Protein AF-A0A2V8PNZ8-F1 (afdb_monomer_lite)

pLDDT: mean 78.61, std 18.12, range [39.31, 95.62]

Secondary structure (DSSP, 8-state):
----PPP--------------------HHHHHHHHHHHHHHHHHHHHHHHHHHHHHHHHS-HHHHHHHHTSHHHHHHHHHHHHHHHHHHHHHHHHHHHHHHTT-

Structure (mmCIF, N/CA/C/O backbone):
data_AF-A0A2V8PNZ8-F1
#
_entry.id   AF-A0A2V8PNZ8-F1
#
loop_
_atom_site.group_PDB
_atom_site.id
_atom_site.type_symbol
_atom_site.label_atom_id
_atom_site.label_alt_id
_atom_site.label_comp_id
_atom_site.label_asym_id
_atom_site.label_entity_id
_atom_site.label_seq_id
_atom_site.pdbx_PDB_ins_code
_atom_site.Cartn_x
_atom_site.Cartn_y
_atom_site.Cartn_z
_atom_site.occupancy
_atom_site.B_iso_or_equiv
_atom_site.auth_seq_id
_atom_site.auth_comp_id
_atom_site.auth_asym_id
_atom_site.auth_atom_id
_atom_site.pdbx_PDB_model_num
ATOM 1 N N . MET A 1 1 ? -41.567 47.139 71.057 1.00 39.31 1 MET A N 1
ATOM 2 C CA . MET A 1 1 ? -42.933 46.708 70.695 1.00 39.31 1 MET A CA 1
ATOM 3 C C . MET A 1 1 ? -43.074 46.835 69.190 1.00 39.31 1 MET A C 1
ATOM 5 O O . MET A 1 1 ? -42.689 47.887 68.708 1.00 39.31 1 MET A O 1
ATOM 9 N N . ALA A 1 2 ? -43.537 45.748 68.548 1.00 42.22 2 ALA A N 1
ATOM 10 C CA . ALA A 1 2 ? -44.100 45.574 67.192 1.00 42.22 2 ALA A CA 1
ATOM 11 C C . ALA A 1 2 ? -43.511 46.438 66.055 1.00 42.22 2 ALA A C 1
ATOM 13 O O . ALA A 1 2 ? -43.583 47.656 66.102 1.00 42.22 2 ALA A O 1
ATOM 14 N N . GLY A 1 3 ? -42.861 45.852 65.046 1.00 44.72 3 GLY A N 1
ATOM 15 C CA . GLY A 1 3 ? -43.528 45.080 63.983 1.00 44.72 3 GLY A CA 1
ATOM 16 C C . GLY A 1 3 ? -43.904 46.077 62.880 1.00 44.72 3 GLY A C 1
ATOM 17 O O . GLY A 1 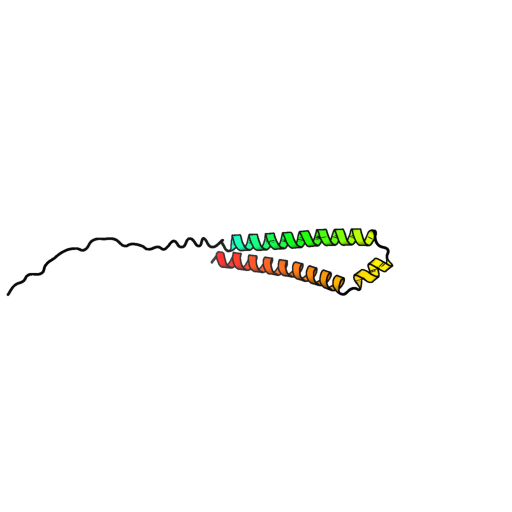3 ? -44.622 47.025 63.156 1.00 44.72 3 GLY A O 1
ATOM 18 N N . ASP A 1 4 ? -43.298 46.023 61.699 1.00 53.94 4 ASP A N 1
ATOM 19 C CA . ASP A 1 4 ? -43.947 45.358 60.570 1.00 53.94 4 ASP A CA 1
ATOM 20 C C . ASP A 1 4 ? -42.929 45.114 59.442 1.00 53.94 4 ASP A C 1
ATOM 22 O O . ASP A 1 4 ? -42.142 45.995 59.092 1.00 53.94 4 ASP A O 1
ATOM 26 N N . SER A 1 5 ? -42.927 43.893 58.914 1.00 63.84 5 SER A N 1
ATOM 27 C CA . SER A 1 5 ? -42.178 43.494 57.719 1.00 63.84 5 SER A CA 1
ATOM 28 C C . SER A 1 5 ? -43.088 43.648 56.502 1.00 63.84 5 SER A C 1
ATOM 30 O O . SER A 1 5 ? -44.251 43.270 56.609 1.00 63.84 5 SER A O 1
ATOM 32 N N . PRO A 1 6 ? -42.608 44.059 55.321 1.00 67.56 6 PRO A N 1
ATOM 33 C CA . PRO A 1 6 ? -43.300 43.710 54.089 1.00 67.56 6 PRO A CA 1
ATOM 34 C C . PRO A 1 6 ? -42.989 42.245 53.704 1.00 67.56 6 PRO A C 1
ATOM 36 O O . PRO A 1 6 ? -41.826 41.838 53.775 1.00 67.56 6 PRO A O 1
ATOM 39 N N . PRO A 1 7 ? -43.995 41.443 53.305 1.00 55.28 7 PRO A N 1
ATOM 40 C CA . PRO A 1 7 ? -43.812 40.054 52.898 1.00 55.28 7 PRO A CA 1
ATOM 41 C C . PRO A 1 7 ? -43.831 39.862 51.364 1.00 55.28 7 PRO A C 1
ATOM 43 O O . PRO A 1 7 ? -44.223 40.758 50.620 1.00 55.28 7 PRO A O 1
ATOM 46 N N . LEU A 1 8 ? -43.517 38.621 50.961 1.00 46.53 8 LEU A N 1
ATOM 47 C CA . LEU A 1 8 ? -43.906 37.915 49.725 1.00 46.53 8 LEU A CA 1
ATOM 48 C C . LEU A 1 8 ? -43.179 38.245 48.398 1.00 46.53 8 LEU A C 1
ATOM 50 O O . LEU A 1 8 ? -43.484 39.218 47.715 1.00 46.53 8 LEU A O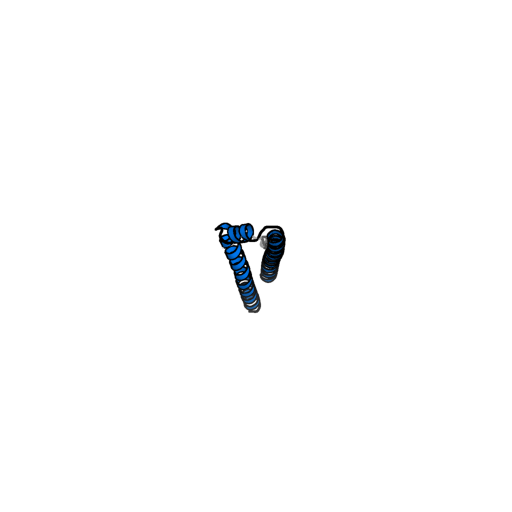 1
ATOM 54 N N . ASN A 1 9 ? -42.296 37.335 47.963 1.00 51.94 9 ASN A N 1
ATOM 55 C CA . ASN A 1 9 ? -42.676 36.279 47.006 1.00 51.94 9 ASN A CA 1
ATOM 56 C C . ASN A 1 9 ? -41.513 35.290 46.784 1.00 51.94 9 ASN A C 1
ATOM 58 O O . ASN A 1 9 ? -40.556 35.591 46.073 1.00 51.94 9 ASN A O 1
ATOM 62 N N . ASP A 1 10 ? -41.638 34.100 47.371 1.00 56.47 10 ASP A N 1
ATOM 63 C CA . ASP A 1 10 ? -41.096 32.860 46.813 1.00 56.47 10 ASP A CA 1
ATOM 64 C C . ASP A 1 10 ? -42.066 32.394 45.723 1.00 56.47 10 ASP A C 1
ATOM 66 O O . ASP A 1 10 ? -43.247 32.257 46.018 1.00 56.47 10 ASP A O 1
ATOM 70 N N . ASP A 1 11 ? -41.598 32.165 44.494 1.00 50.22 11 ASP A N 1
ATOM 71 C CA . ASP A 1 11 ? -42.071 31.053 43.656 1.00 50.22 11 ASP A CA 1
ATOM 72 C C . ASP A 1 11 ? -41.283 30.968 42.335 1.00 50.22 11 ASP A C 1
ATOM 74 O O . ASP A 1 11 ? -41.307 31.866 41.497 1.00 50.22 11 ASP A O 1
ATOM 78 N N . HIS A 1 12 ? -40.592 29.836 42.190 1.00 52.38 12 HIS A N 1
ATOM 79 C CA . HIS A 1 12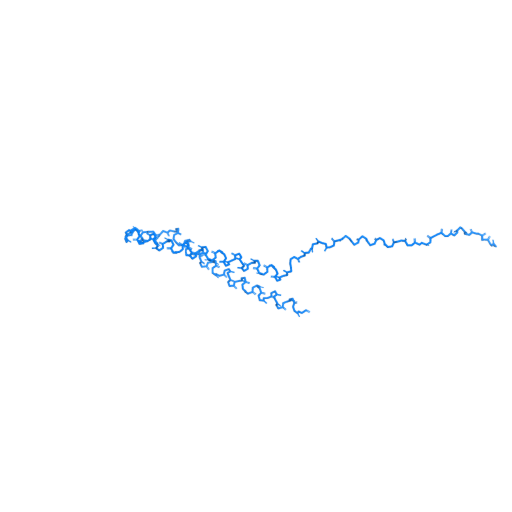 ? -40.357 29.077 40.961 1.00 52.38 12 HIS A CA 1
ATOM 80 C C . HIS A 1 12 ? -40.004 29.829 39.664 1.00 52.38 12 HIS A C 1
ATOM 82 O O . HIS A 1 12 ? -40.869 30.272 38.918 1.00 52.38 12 HIS A O 1
ATOM 88 N N . HIS A 1 13 ? -38.746 29.699 39.241 1.00 46.59 13 HIS A N 1
ATOM 89 C CA . HIS A 1 13 ? -38.425 28.655 38.261 1.00 46.59 13 HIS A CA 1
ATOM 90 C C . HIS A 1 13 ? -36.920 28.394 38.294 1.00 46.59 13 HIS A C 1
ATOM 92 O O . HIS A 1 13 ? -36.111 29.266 37.968 1.00 46.59 13 HIS A O 1
ATOM 98 N N . MET A 1 14 ? -36.557 27.164 38.662 1.00 54.25 14 MET A N 1
ATOM 99 C CA . MET A 1 14 ? -35.330 26.531 38.193 1.00 54.25 14 MET A CA 1
ATOM 100 C C . MET A 1 14 ? -35.315 26.703 36.674 1.00 54.25 14 MET A C 1
ATOM 102 O O . MET A 1 14 ? -36.018 26.001 35.952 1.00 54.25 14 MET A O 1
ATOM 106 N N . THR A 1 15 ? -34.601 27.701 36.166 1.00 49.53 15 THR A N 1
ATOM 107 C CA . THR A 1 15 ? -34.226 27.668 34.759 1.00 49.53 15 THR A CA 1
ATOM 108 C C . THR A 1 15 ? -32.945 26.876 34.753 1.00 49.53 15 THR A C 1
ATOM 110 O O . THR A 1 15 ? -31.849 27.425 34.865 1.00 49.53 15 THR A O 1
ATOM 113 N N . ASP A 1 16 ? -33.145 25.559 34.722 1.00 52.62 16 ASP A N 1
ATOM 114 C CA . ASP A 1 16 ? -32.229 24.612 34.126 1.00 52.62 16 ASP A CA 1
ATOM 115 C C . ASP A 1 16 ? -31.803 25.198 32.781 1.00 52.62 16 ASP A C 1
ATOM 117 O O . ASP A 1 16 ? -32.379 24.912 31.735 1.00 52.62 16 ASP A O 1
ATOM 121 N N . ASN A 1 17 ? -30.760 26.026 32.786 1.00 45.19 17 ASN A N 1
ATOM 122 C CA . ASN A 1 17 ? -29.941 26.187 31.604 1.00 45.19 17 ASN A CA 1
ATOM 123 C C . ASN A 1 17 ? -29.029 24.964 31.559 1.00 45.19 17 ASN A C 1
ATOM 125 O O . ASN A 1 17 ? -27.808 25.034 31.688 1.00 45.19 17 ASN A O 1
ATOM 129 N N . GLN A 1 18 ? -29.693 23.818 31.417 1.00 53.62 18 GLN A N 1
ATOM 130 C CA . GLN A 1 18 ? -29.189 22.625 30.789 1.00 53.62 18 GLN A CA 1
ATOM 131 C C . GLN A 1 18 ? -28.897 23.074 29.357 1.00 53.62 18 GLN A C 1
ATOM 133 O O . GLN A 1 18 ? -29.710 22.927 28.449 1.00 53.62 18 GLN A O 1
ATOM 138 N N . THR A 1 19 ? -27.763 23.762 29.192 1.00 47.25 19 THR A N 1
ATOM 139 C CA . THR A 1 19 ? -27.112 23.952 27.905 1.00 47.25 19 THR A CA 1
ATOM 140 C C . THR A 1 19 ? -26.811 22.556 27.416 1.00 47.25 19 THR A C 1
ATOM 142 O O . THR A 1 19 ? -25.817 21.937 27.793 1.00 47.25 19 THR A O 1
ATOM 145 N N . ASP A 1 20 ? -27.812 22.057 26.702 1.00 48.75 20 ASP A N 1
ATOM 146 C CA . ASP A 1 20 ? -27.819 21.035 25.685 1.00 48.75 20 ASP A CA 1
ATOM 147 C C . ASP A 1 20 ? -26.408 20.489 25.476 1.00 48.75 20 ASP A C 1
ATOM 149 O O . ASP A 1 20 ? -25.617 20.992 24.675 1.00 48.75 20 ASP A O 1
ATOM 153 N N . SER A 1 21 ? -26.084 19.443 26.236 1.00 47.69 21 SER A N 1
ATOM 154 C CA . SER A 1 21 ? -24.950 18.562 25.972 1.00 47.69 21 SER A CA 1
ATOM 155 C C . SER A 1 21 ? -25.257 17.733 24.720 1.00 47.69 21 SER A C 1
ATOM 157 O O . SER A 1 21 ? -25.184 16.513 24.719 1.00 47.69 21 SER A O 1
ATOM 159 N N . ARG A 1 22 ? -25.626 18.407 23.626 1.00 50.22 22 ARG A N 1
ATOM 160 C CA . ARG A 1 22 ? -25.714 17.867 22.269 1.00 50.22 22 ARG A CA 1
ATOM 161 C C . ARG A 1 22 ? -24.366 18.010 21.571 1.00 50.22 22 ARG A C 1
ATOM 163 O O . ARG A 1 22 ? -24.273 18.367 20.405 1.00 50.22 22 ARG A O 1
ATOM 170 N N . GLY A 1 23 ? -23.301 17.685 22.290 1.00 45.66 23 GLY A N 1
ATOM 171 C CA . GLY A 1 23 ? -22.224 16.936 21.674 1.00 45.66 23 GLY A CA 1
ATOM 172 C C . GLY A 1 23 ? -22.611 15.481 21.850 1.00 45.66 23 GLY A C 1
ATOM 173 O O . GLY A 1 23 ? -22.209 14.874 22.834 1.00 45.66 23 GLY A O 1
ATOM 174 N N . ALA A 1 24 ? -23.456 14.951 20.962 1.00 51.47 24 ALA A N 1
ATOM 175 C CA . ALA A 1 24 ? -23.577 13.509 20.823 1.00 51.47 24 ALA A CA 1
ATOM 176 C C . ALA A 1 24 ? -22.181 13.025 20.420 1.00 51.47 24 ALA A C 1
ATOM 178 O O . ALA A 1 24 ? -21.806 13.108 19.252 1.00 51.47 24 ALA A O 1
ATOM 179 N N . GLY A 1 25 ? -21.372 12.667 21.419 1.00 52.53 25 GLY A N 1
ATOM 180 C CA . GLY A 1 25 ? -20.109 11.996 21.202 1.00 52.53 25 GLY A CA 1
ATOM 181 C C . GLY A 1 25 ? -20.449 10.765 20.390 1.00 52.53 25 GLY A C 1
ATOM 182 O O . GLY A 1 25 ? -21.235 9.935 20.845 1.00 52.53 25 GLY A O 1
ATOM 183 N N . THR A 1 26 ? -19.945 10.707 19.160 1.00 57.06 26 THR A N 1
ATOM 184 C CA . THR A 1 26 ? -19.889 9.462 18.398 1.00 57.06 26 THR A CA 1
ATOM 185 C C . THR A 1 26 ? -19.366 8.414 19.360 1.00 57.06 26 THR A C 1
ATOM 187 O O . THR A 1 26 ? -18.285 8.618 19.925 1.00 57.06 26 THR A O 1
ATOM 190 N N . SER A 1 27 ? -20.176 7.394 19.637 1.00 67.62 27 SER A N 1
ATOM 191 C CA . SER A 1 27 ? -19.839 6.413 20.660 1.00 67.62 27 SER A CA 1
ATOM 192 C C . SER A 1 27 ? -18.477 5.800 20.326 1.00 67.62 27 SER A C 1
ATOM 194 O O . SER A 1 27 ? -18.093 5.760 19.155 1.00 67.62 27 SER A O 1
ATOM 196 N N . ASP A 1 28 ? -17.712 5.361 21.324 1.00 70.69 28 ASP A N 1
ATOM 197 C CA . ASP A 1 28 ? -16.367 4.811 21.080 1.00 70.69 28 ASP A CA 1
ATOM 198 C C . ASP A 1 28 ? -16.403 3.652 20.057 1.00 70.69 28 ASP A C 1
ATOM 200 O O . ASP A 1 28 ? -15.488 3.500 19.247 1.00 70.69 28 ASP A O 1
ATOM 204 N N . SER A 1 29 ? -17.526 2.923 19.992 1.00 73.38 29 SER A N 1
ATOM 205 C CA . SER A 1 29 ? -17.829 1.928 18.952 1.00 73.38 29 SER A CA 1
ATOM 206 C C . SER A 1 29 ? -17.912 2.533 17.544 1.00 73.38 29 SER A C 1
ATOM 208 O O . SER A 1 29 ? -17.270 2.026 16.626 1.00 73.38 29 SER A O 1
ATOM 210 N N . ASP A 1 30 ? -18.640 3.640 17.359 1.00 80.94 30 ASP A N 1
ATOM 211 C CA . ASP A 1 30 ? -18.772 4.313 16.055 1.00 80.94 30 ASP A CA 1
ATOM 212 C C . ASP A 1 30 ? -17.412 4.825 15.547 1.00 80.94 30 ASP A C 1
ATOM 214 O O . ASP A 1 30 ? -17.117 4.783 14.350 1.00 80.94 30 ASP A O 1
ATOM 218 N N . GLN A 1 31 ? -16.557 5.302 16.459 1.00 78.88 31 GLN A N 1
ATOM 219 C CA . GLN A 1 31 ? -15.202 5.752 16.124 1.00 78.88 31 GLN A CA 1
ATOM 220 C C . GLN A 1 31 ? -14.294 4.578 15.739 1.00 78.88 31 GLN A C 1
ATOM 222 O O . GLN A 1 31 ? -13.520 4.686 14.784 1.00 78.88 31 GLN A O 1
ATOM 227 N N . SER A 1 32 ? -14.421 3.452 16.443 1.00 81.25 32 SER A N 1
ATOM 228 C CA . SER A 1 32 ? -13.717 2.208 16.133 1.00 81.25 32 SER A CA 1
ATOM 229 C C . SER A 1 32 ? -14.068 1.688 14.739 1.00 81.25 32 SER A C 1
ATOM 231 O O . SER A 1 32 ? -13.183 1.430 13.921 1.00 81.25 32 SER A O 1
ATOM 233 N N . GLU A 1 33 ? -15.363 1.575 14.436 1.00 84.69 33 GLU A N 1
ATOM 234 C CA . GLU A 1 33 ? -15.857 1.112 13.135 1.00 84.69 33 GLU A CA 1
ATOM 235 C C . GLU A 1 33 ? -15.396 2.029 11.997 1.00 84.69 33 GLU A C 1
ATOM 237 O O . GLU A 1 33 ? -14.946 1.554 10.946 1.00 84.69 33 GLU A O 1
ATOM 242 N N . LEU A 1 34 ? -15.425 3.347 12.220 1.00 87.94 34 LEU A N 1
ATOM 243 C CA . LEU A 1 34 ? -14.916 4.317 11.259 1.00 87.94 34 LEU A CA 1
ATOM 244 C C . LEU A 1 34 ? -13.416 4.116 10.999 1.00 87.94 34 LEU A C 1
ATOM 246 O O . LEU A 1 34 ? -13.014 4.043 9.835 1.00 87.94 34 LEU A O 1
ATOM 250 N N . ALA A 1 35 ? -12.596 3.980 12.044 1.00 85.94 35 ALA A N 1
ATOM 251 C CA . ALA A 1 35 ? -11.156 3.760 11.907 1.00 85.94 35 ALA A CA 1
ATOM 252 C C . ALA A 1 35 ? -10.840 2.476 11.118 1.00 85.94 35 ALA A C 1
ATOM 254 O O . ALA A 1 35 ? -10.025 2.513 10.188 1.00 85.94 35 ALA A O 1
ATOM 255 N N . HIS A 1 36 ? -11.536 1.371 11.411 1.00 88.06 36 HIS A N 1
ATOM 256 C CA . HIS A 1 36 ? -11.412 0.130 10.640 1.00 88.06 36 HIS A CA 1
ATOM 257 C C . HIS A 1 36 ? -11.796 0.323 9.171 1.00 88.06 36 HIS A C 1
ATOM 259 O O . HIS A 1 36 ? -11.064 -0.120 8.286 1.00 88.06 36 HIS A O 1
ATOM 265 N N . SER A 1 37 ? -12.913 1.003 8.890 1.00 91.25 37 SER A N 1
ATOM 266 C CA . SER A 1 37 ? -13.377 1.216 7.513 1.00 91.25 37 SER A CA 1
ATOM 267 C C . SER A 1 37 ? -12.383 2.034 6.676 1.00 91.25 37 SER A C 1
ATOM 269 O O . SER A 1 37 ? -12.121 1.697 5.518 1.00 91.25 37 SER A O 1
ATOM 271 N N . ILE A 1 38 ? -11.768 3.064 7.274 1.00 90.31 38 ILE A N 1
ATOM 272 C CA . ILE A 1 38 ? -10.747 3.897 6.626 1.00 90.31 38 ILE A CA 1
ATOM 273 C C . ILE A 1 38 ? -9.517 3.051 6.296 1.00 90.31 38 ILE A C 1
ATOM 275 O O . ILE A 1 38 ? -9.025 3.086 5.167 1.00 90.31 38 ILE A O 1
ATOM 279 N N . ILE A 1 39 ? -9.021 2.271 7.258 1.00 89.12 39 ILE A N 1
ATOM 280 C CA . ILE A 1 39 ? -7.814 1.465 7.059 1.00 89.12 39 ILE A CA 1
ATOM 281 C C . ILE A 1 39 ? -8.049 0.339 6.060 1.00 89.12 39 ILE A C 1
ATOM 283 O O . ILE A 1 39 ? -7.196 0.113 5.202 1.00 89.12 39 ILE A O 1
ATOM 287 N N . GLU A 1 40 ? -9.195 -0.340 6.114 1.00 91.12 40 GLU A N 1
ATOM 288 C CA . GLU A 1 40 ? -9.507 -1.387 5.142 1.00 91.12 40 GLU A CA 1
ATOM 289 C C . GLU A 1 40 ? -9.592 -0.803 3.726 1.00 91.12 40 GLU A C 1
ATOM 291 O O . GLU A 1 40 ? -9.019 -1.377 2.802 1.00 91.12 40 GLU A O 1
ATOM 296 N N . SER A 1 41 ? -10.189 0.385 3.554 1.00 92.19 41 SER A N 1
ATOM 297 C CA . SER A 1 41 ? -10.207 1.077 2.259 1.00 92.19 41 SER A CA 1
ATOM 298 C C . SER A 1 41 ? -8.799 1.421 1.753 1.00 92.19 41 SER A C 1
ATOM 300 O O . SER A 1 41 ? -8.507 1.233 0.569 1.00 92.19 41 SER A O 1
ATOM 302 N N . LEU A 1 42 ? -7.902 1.885 2.628 1.00 91.12 42 LEU A N 1
ATOM 303 C CA . LEU A 1 42 ? -6.516 2.191 2.256 1.00 91.12 42 LEU A CA 1
ATOM 304 C C . LEU A 1 42 ? -5.714 0.929 1.904 1.00 91.12 42 LEU A C 1
ATOM 306 O O . LEU A 1 42 ? -4.896 0.947 0.976 1.00 91.12 42 LEU A O 1
ATOM 310 N N . LEU A 1 43 ? -5.940 -0.171 2.625 1.00 91.25 43 LEU A N 1
ATOM 311 C CA . LEU A 1 43 ? -5.298 -1.455 2.343 1.00 91.25 43 LEU A CA 1
ATOM 312 C C . LEU A 1 43 ? -5.780 -2.027 1.016 1.00 91.25 43 LEU A C 1
ATOM 314 O O . LEU A 1 43 ? -4.958 -2.472 0.216 1.00 91.25 43 LEU A O 1
ATOM 318 N N . ASP A 1 44 ? -7.084 -1.975 0.757 1.00 93.62 44 ASP A N 1
ATOM 319 C CA . ASP A 1 44 ? -7.663 -2.407 -0.511 1.00 93.62 44 ASP A CA 1
ATOM 320 C C . ASP A 1 44 ? -7.106 -1.596 -1.686 1.00 93.62 44 ASP A C 1
ATOM 322 O O . ASP A 1 44 ? -6.594 -2.160 -2.654 1.00 93.62 44 ASP A O 1
ATOM 326 N N . HIS A 1 45 ? -7.049 -0.268 -1.546 1.00 91.25 45 HIS A N 1
ATOM 327 C CA . HIS A 1 45 ? -6.410 0.587 -2.541 1.00 91.25 45 HIS A CA 1
ATOM 328 C C . HIS A 1 45 ? -4.942 0.196 -2.786 1.00 91.25 45 HIS A C 1
ATOM 330 O O . HIS A 1 45 ? -4.492 0.118 -3.931 1.00 91.25 45 HIS A O 1
ATOM 336 N N . THR A 1 46 ? -4.195 -0.123 -1.724 1.00 90.75 46 THR A N 1
ATOM 337 C CA . THR A 1 46 ? -2.797 -0.568 -1.832 1.00 90.75 46 THR A CA 1
ATOM 338 C C . THR A 1 46 ? -2.664 -1.907 -2.568 1.00 90.75 46 THR A C 1
ATOM 340 O O . THR A 1 46 ? -1.712 -2.076 -3.337 1.00 90.75 46 THR A O 1
ATOM 343 N N . ARG A 1 47 ? -3.613 -2.839 -2.390 1.00 91.50 47 ARG A N 1
ATOM 344 C CA . ARG A 1 47 ? -3.665 -4.114 -3.132 1.00 91.50 47 ARG A CA 1
ATOM 345 C C . ARG A 1 47 ? -3.884 -3.872 -4.624 1.00 91.50 47 ARG A C 1
ATOM 347 O O . ARG A 1 47 ? -3.095 -4.359 -5.428 1.00 91.50 47 ARG A O 1
ATOM 354 N N . VAL A 1 48 ? -4.855 -3.031 -4.986 1.00 95.62 48 VAL A N 1
ATOM 355 C CA . VAL A 1 48 ? -5.112 -2.660 -6.390 1.00 95.62 48 VAL A CA 1
ATOM 356 C C . VAL A 1 48 ? -3.874 -2.023 -7.035 1.00 95.62 48 VAL A C 1
ATOM 358 O O . VAL A 1 48 ? -3.527 -2.336 -8.174 1.00 95.62 48 VAL A O 1
ATOM 361 N N . VAL A 1 49 ? -3.154 -1.166 -6.304 1.00 93.69 49 VAL A N 1
ATOM 362 C CA . VAL A 1 49 ? -1.889 -0.585 -6.783 1.00 93.69 49 VAL A CA 1
ATOM 363 C C . VAL A 1 49 ? -0.799 -1.653 -6.952 1.00 93.69 49 VAL A C 1
ATOM 365 O O . VAL A 1 49 ? -0.076 -1.614 -7.947 1.00 93.69 49 VAL A O 1
ATOM 368 N N . SER A 1 50 ? -0.676 -2.617 -6.030 1.00 90.06 50 SER A N 1
ATOM 369 C CA . SER A 1 50 ? 0.249 -3.756 -6.179 1.00 90.06 50 SER A CA 1
ATOM 370 C C . SER A 1 50 ? -0.049 -4.573 -7.440 1.00 90.06 50 SER A C 1
ATOM 372 O O . SER A 1 50 ? 0.879 -4.910 -8.178 1.00 90.06 50 SER A O 1
ATOM 374 N N . ASP A 1 51 ? -1.322 -4.844 -7.725 1.00 94.56 51 ASP A N 1
ATOM 375 C CA . ASP A 1 51 ? -1.732 -5.582 -8.923 1.00 94.56 51 ASP A CA 1
ATOM 376 C C . ASP A 1 51 ? -1.404 -4.802 -10.200 1.00 94.56 51 ASP A C 1
ATOM 378 O O . ASP A 1 51 ? -0.856 -5.355 -11.156 1.00 94.56 51 ASP A O 1
ATOM 382 N N . LEU A 1 52 ? -1.649 -3.488 -10.202 1.00 93.31 52 LEU A N 1
ATOM 383 C CA . LEU A 1 52 ? -1.273 -2.622 -11.316 1.00 93.31 52 LEU A CA 1
ATOM 384 C C . LEU A 1 52 ? 0.244 -2.614 -11.543 1.00 93.31 52 LEU A C 1
ATOM 386 O O . LEU A 1 52 ? 0.694 -2.685 -12.684 1.00 93.31 52 LEU A O 1
ATOM 390 N N . ILE A 1 53 ? 1.043 -2.566 -10.475 1.00 90.38 53 ILE A N 1
ATOM 391 C CA . ILE A 1 53 ? 2.504 -2.674 -10.558 1.00 90.38 53 ILE A CA 1
ATOM 392 C C . ILE A 1 53 ? 2.917 -4.017 -11.167 1.00 90.38 53 ILE A C 1
ATOM 394 O O . ILE A 1 53 ? 3.806 -4.042 -12.016 1.00 90.38 53 ILE A O 1
ATOM 398 N N . ALA A 1 54 ? 2.272 -5.121 -10.783 1.00 91.12 54 ALA A N 1
ATOM 399 C CA . ALA A 1 54 ? 2.555 -6.436 -11.351 1.00 91.12 54 ALA A CA 1
ATOM 400 C C . ALA A 1 54 ? 2.232 -6.497 -12.855 1.00 91.12 54 ALA A C 1
ATOM 402 O O . ALA A 1 54 ? 3.019 -7.042 -13.631 1.00 91.12 54 ALA A O 1
ATOM 403 N N . LEU A 1 55 ? 1.121 -5.888 -13.282 1.00 94.12 55 LEU A N 1
ATOM 404 C CA . LEU A 1 55 ? 0.770 -5.757 -14.699 1.00 94.12 55 LEU A CA 1
ATOM 405 C C . LEU A 1 55 ? 1.772 -4.877 -15.458 1.00 94.12 55 LEU A C 1
ATOM 407 O O . LEU A 1 55 ? 2.199 -5.235 -16.554 1.00 94.12 55 LEU A O 1
ATOM 411 N N . MET A 1 56 ? 2.200 -3.756 -14.871 1.00 91.56 56 MET A N 1
ATOM 412 C CA . MET A 1 56 ? 3.239 -2.909 -15.462 1.00 91.56 56 MET A CA 1
ATOM 413 C C . MET A 1 56 ? 4.570 -3.659 -15.5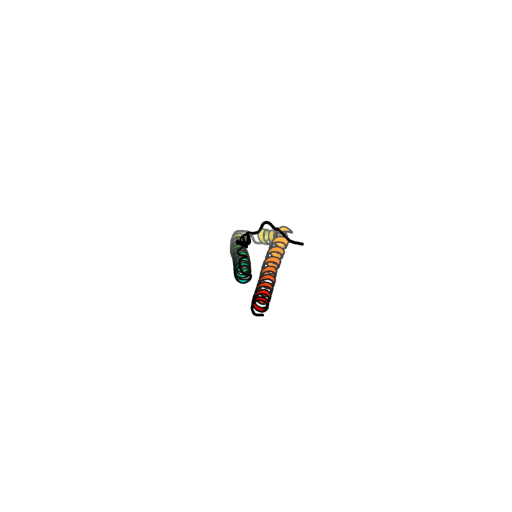87 1.00 91.56 56 MET A C 1
ATOM 415 O O . MET A 1 56 ? 5.212 -3.569 -16.626 1.00 91.56 56 MET A O 1
ATOM 419 N N . ALA A 1 57 ? 4.963 -4.451 -14.587 1.00 90.06 57 ALA A N 1
ATOM 420 C CA . ALA A 1 57 ? 6.182 -5.259 -14.636 1.00 90.06 57 ALA A CA 1
ATO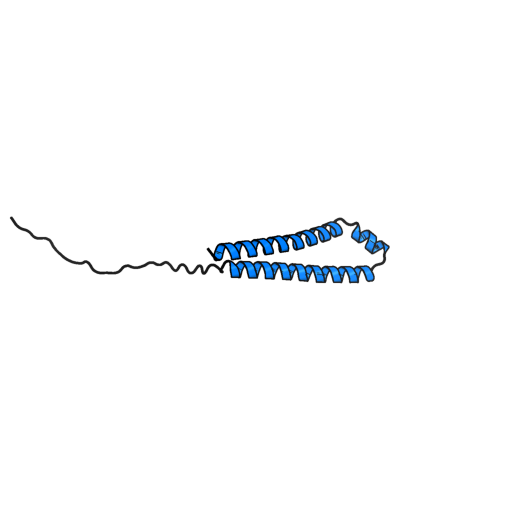M 421 C C . ALA A 1 57 ? 6.152 -6.322 -15.749 1.00 90.06 57 ALA A C 1
ATOM 423 O O . ALA A 1 57 ? 7.196 -6.643 -16.303 1.00 90.06 57 ALA A O 1
ATOM 424 N N . GLN A 1 58 ? 4.973 -6.847 -16.104 1.00 90.12 58 GLN A N 1
ATOM 425 C CA . GLN A 1 58 ? 4.812 -7.751 -17.253 1.00 90.12 58 GLN A CA 1
ATOM 426 C C . GLN A 1 58 ? 4.926 -7.026 -18.600 1.00 90.12 58 GLN A C 1
ATOM 428 O O . GLN A 1 58 ? 5.321 -7.637 -19.590 1.00 90.12 58 GLN A O 1
ATOM 433 N N . ALA A 1 59 ? 4.557 -5.744 -18.649 1.00 91.88 59 ALA A N 1
ATOM 434 C CA . ALA A 1 59 ? 4.647 -4.920 -19.853 1.00 91.88 59 ALA A CA 1
ATOM 435 C C . ALA A 1 59 ? 6.052 -4.333 -20.078 1.00 91.88 59 ALA A C 1
ATOM 437 O O . ALA A 1 59 ? 6.399 -3.981 -21.205 1.00 91.88 59 ALA A O 1
ATOM 438 N N . LEU A 1 60 ? 6.846 -4.211 -19.013 1.00 91.50 60 LEU A N 1
ATOM 439 C CA . LEU A 1 60 ? 8.229 -3.750 -19.054 1.00 91.50 60 LEU A CA 1
ATOM 440 C C . LEU A 1 60 ? 9.189 -4.916 -19.298 1.00 91.50 60 LEU A C 1
ATOM 442 O O . LEU A 1 60 ? 8.929 -6.058 -18.923 1.00 91.50 60 LEU A O 1
ATOM 446 N N . ASP A 1 61 ? 10.343 -4.624 -19.894 1.00 91.88 61 ASP A N 1
ATOM 447 C CA . ASP A 1 61 ? 11.419 -5.604 -19.967 1.00 91.88 61 ASP A CA 1
ATOM 448 C C . ASP A 1 61 ? 12.029 -5.875 -18.574 1.00 91.88 61 ASP A C 1
ATOM 450 O O . ASP A 1 61 ? 11.872 -5.113 -17.607 1.00 91.88 61 ASP A O 1
ATOM 454 N N . GLN A 1 62 ? 12.728 -7.004 -18.466 1.00 89.31 62 GLN A N 1
ATOM 455 C CA . GLN A 1 62 ? 13.287 -7.484 -17.205 1.00 89.31 62 GLN A CA 1
ATOM 456 C C . GLN A 1 62 ? 14.336 -6.527 -16.617 1.00 89.31 62 GLN A C 1
ATOM 458 O O . GLN A 1 62 ? 14.391 -6.366 -15.394 1.00 89.31 62 GLN A O 1
ATOM 463 N N . ASP A 1 63 ? 15.150 -5.885 -17.457 1.00 92.00 63 ASP A N 1
ATOM 464 C CA . ASP A 1 63 ? 16.207 -4.981 -17.003 1.00 92.00 63 ASP A CA 1
ATOM 465 C C . ASP A 1 63 ? 15.610 -3.682 -16.456 1.00 92.00 63 ASP A C 1
ATOM 467 O O . ASP A 1 63 ? 16.007 -3.227 -15.379 1.00 92.00 63 ASP A O 1
ATOM 471 N N . THR A 1 64 ? 14.585 -3.144 -17.119 1.00 90.50 64 THR A N 1
ATOM 472 C CA . THR A 1 64 ? 13.829 -1.978 -16.647 1.00 90.50 64 THR A CA 1
ATOM 473 C C . THR A 1 64 ? 13.132 -2.265 -15.317 1.00 90.50 64 THR A C 1
ATOM 475 O O . THR A 1 64 ? 13.231 -1.471 -14.378 1.00 90.50 64 THR A O 1
ATOM 478 N N . THR A 1 65 ? 12.493 -3.429 -15.173 1.00 89.88 65 THR A N 1
ATOM 479 C CA . THR A 1 65 ? 11.859 -3.838 -13.906 1.00 89.88 65 THR A CA 1
ATOM 480 C C . THR A 1 65 ? 12.893 -3.981 -12.785 1.00 89.88 65 THR A C 1
ATOM 482 O O . THR A 1 65 ? 12.689 -3.510 -11.661 1.00 89.88 65 THR A O 1
ATOM 485 N N . LYS A 1 66 ? 14.052 -4.579 -13.079 1.00 90.12 66 LYS A N 1
ATOM 486 C CA . LYS A 1 66 ? 15.151 -4.710 -12.117 1.00 90.12 66 LYS A CA 1
ATOM 487 C C . LYS A 1 66 ? 15.700 -3.347 -11.695 1.00 90.12 66 LYS A C 1
ATOM 489 O O . LYS A 1 66 ? 15.916 -3.136 -10.506 1.00 90.12 66 LYS A O 1
ATOM 494 N N . ALA A 1 67 ? 15.880 -2.419 -12.632 1.00 92.94 67 ALA A N 1
ATOM 495 C CA . ALA A 1 67 ? 16.308 -1.058 -12.326 1.00 92.94 67 ALA A CA 1
ATOM 496 C C . ALA A 1 67 ? 15.287 -0.334 -11.433 1.00 92.94 67 ALA A C 1
ATOM 498 O O . ALA A 1 67 ? 15.671 0.269 -10.433 1.00 92.94 67 ALA A O 1
ATOM 499 N N . LEU A 1 68 ? 13.988 -0.456 -11.732 1.00 90.44 68 LEU A N 1
ATOM 500 C CA . LEU A 1 68 ? 12.912 0.150 -10.940 1.00 90.44 68 LEU A CA 1
ATOM 501 C C . LEU A 1 68 ? 12.901 -0.345 -9.489 1.00 90.44 68 LEU A C 1
ATOM 503 O O . LEU A 1 68 ? 12.816 0.470 -8.570 1.00 90.44 68 LEU A O 1
ATOM 507 N N . THR A 1 69 ? 13.057 -1.651 -9.259 1.00 92.62 69 THR A N 1
ATOM 508 C CA . THR A 1 69 ? 13.074 -2.225 -7.895 1.00 92.62 69 THR A CA 1
ATOM 509 C C . THR A 1 69 ? 14.301 -1.832 -7.059 1.00 92.62 69 THR A C 1
ATOM 511 O O . THR A 1 69 ? 14.299 -1.987 -5.837 1.00 92.62 69 THR A O 1
ATOM 514 N N . GLN A 1 70 ? 15.343 -1.283 -7.690 1.00 94.19 70 GLN A N 1
ATOM 515 C CA . GLN A 1 70 ? 16.537 -0.756 -7.018 1.00 94.19 70 GLN A CA 1
ATOM 516 C C . GLN A 1 70 ? 16.425 0.732 -6.667 1.00 94.19 70 GLN A C 1
ATOM 518 O O . GLN A 1 70 ? 17.313 1.282 -6.013 1.00 94.19 70 GLN A O 1
ATOM 523 N N . THR A 1 71 ? 15.351 1.399 -7.088 1.00 95.62 71 THR A N 1
ATOM 524 C CA . THR A 1 71 ? 15.163 2.824 -6.816 1.00 95.62 71 THR A CA 1
ATOM 525 C C . THR A 1 71 ? 14.768 3.085 -5.356 1.00 95.62 71 THR A C 1
ATOM 527 O O . THR A 1 71 ? 14.080 2.267 -4.735 1.00 95.62 71 THR A O 1
ATOM 530 N N . PRO A 1 72 ? 15.123 4.256 -4.795 1.00 95.62 72 PRO A N 1
ATOM 531 C CA . PRO A 1 72 ? 14.631 4.679 -3.483 1.00 95.62 72 PRO A CA 1
ATOM 532 C C . PRO A 1 72 ? 13.098 4.735 -3.399 1.00 95.62 72 PRO A C 1
ATOM 534 O O . PRO A 1 72 ? 12.524 4.457 -2.351 1.00 95.62 72 PRO A O 1
ATOM 537 N N . GLN A 1 73 ? 12.427 5.061 -4.505 1.00 93.81 73 GLN A N 1
ATOM 538 C CA . GLN A 1 73 ? 10.969 5.139 -4.598 1.00 93.81 73 GLN A CA 1
ATOM 539 C C . GLN A 1 73 ? 10.318 3.771 -4.382 1.00 93.81 73 GLN A C 1
ATOM 541 O O . GLN A 1 73 ? 9.303 3.678 -3.695 1.00 93.81 73 GLN A O 1
ATOM 546 N N . TRP A 1 74 ? 10.923 2.704 -4.911 1.00 93.94 74 TRP A N 1
ATOM 547 C CA . TRP A 1 74 ? 10.456 1.342 -4.670 1.00 93.94 74 TRP A CA 1
ATOM 548 C C . TRP A 1 74 ? 10.562 0.953 -3.194 1.00 93.94 74 TRP A C 1
ATOM 550 O O . TRP A 1 74 ? 9.617 0.411 -2.623 1.00 93.94 74 TRP A O 1
ATOM 560 N N . GLN A 1 75 ? 11.681 1.286 -2.548 1.00 94.12 75 GLN A N 1
ATOM 561 C CA . GLN A 1 75 ? 11.851 1.042 -1.113 1.00 94.12 75 GLN A CA 1
ATOM 562 C C . GLN A 1 75 ? 10.833 1.834 -0.284 1.00 94.12 75 GLN A C 1
ATOM 564 O O . GLN A 1 75 ? 10.199 1.266 0.602 1.00 94.12 75 GLN A O 1
ATOM 569 N N . ALA A 1 76 ? 10.606 3.106 -0.623 1.00 95.06 76 ALA A N 1
ATOM 570 C CA . ALA A 1 76 ? 9.599 3.936 0.033 1.00 95.06 76 ALA A CA 1
ATOM 571 C C . ALA A 1 76 ? 8.177 3.368 -0.124 1.00 95.06 76 ALA A C 1
ATOM 573 O O . ALA A 1 76 ? 7.401 3.393 0.832 1.00 95.06 76 ALA A O 1
ATOM 574 N N . TYR A 1 77 ? 7.842 2.816 -1.296 1.00 93.25 77 TYR A N 1
ATOM 575 C CA . TYR A 1 77 ? 6.572 2.123 -1.526 1.00 93.25 77 TYR A CA 1
ATOM 576 C C . TYR A 1 77 ? 6.421 0.891 -0.623 1.00 93.25 77 TYR A C 1
ATOM 578 O O . TYR A 1 77 ? 5.418 0.767 0.083 1.00 93.25 77 TYR A O 1
ATOM 586 N N . LEU A 1 78 ? 7.429 0.010 -0.593 1.00 93.75 78 LEU A N 1
ATOM 587 C CA . LEU A 1 78 ? 7.410 -1.193 0.246 1.00 93.75 78 LEU A CA 1
ATOM 588 C C . LEU A 1 78 ? 7.312 -0.854 1.738 1.00 93.75 78 LEU A C 1
ATOM 590 O O . LEU A 1 78 ? 6.563 -1.494 2.476 1.00 93.75 78 LEU A O 1
ATOM 594 N N . GLU A 1 79 ? 8.042 0.167 2.183 1.00 95.62 79 GLU A N 1
ATOM 595 C CA . GLU A 1 79 ? 7.988 0.634 3.565 1.00 95.62 79 GLU A CA 1
ATOM 596 C C . GLU A 1 79 ? 6.615 1.224 3.903 1.00 95.62 79 GLU A C 1
ATOM 598 O O . GLU A 1 79 ? 6.043 0.900 4.943 1.00 95.62 79 GLU A O 1
ATOM 603 N N . SER A 1 80 ? 6.047 2.041 3.009 1.00 93.88 80 SER A N 1
ATOM 604 C CA . SER A 1 80 ? 4.703 2.597 3.179 1.00 93.88 80 SER A CA 1
ATOM 605 C C . SER A 1 80 ? 3.650 1.504 3.304 1.00 93.88 80 SER A C 1
ATOM 607 O O . SER A 1 80 ? 2.781 1.597 4.168 1.00 93.88 80 SER A O 1
ATOM 609 N N . ARG A 1 81 ? 3.748 0.453 2.483 1.00 91.75 81 ARG A N 1
ATOM 610 C CA . ARG A 1 81 ? 2.851 -0.700 2.557 1.00 91.75 81 ARG A CA 1
ATOM 611 C C . ARG A 1 81 ? 2.970 -1.422 3.902 1.00 91.75 81 ARG A C 1
ATOM 613 O O . ARG A 1 81 ? 1.952 -1.667 4.539 1.00 91.75 81 ARG A O 1
ATOM 620 N N . ARG A 1 82 ? 4.194 -1.688 4.373 1.00 93.50 82 ARG A N 1
ATOM 621 C CA . ARG A 1 82 ? 4.416 -2.316 5.687 1.00 93.50 82 ARG A CA 1
ATOM 622 C C . ARG A 1 82 ? 3.856 -1.467 6.830 1.00 93.50 82 ARG A C 1
ATOM 624 O O . ARG A 1 82 ? 3.250 -2.010 7.746 1.00 93.50 82 ARG A O 1
ATOM 631 N N . ARG A 1 83 ? 4.059 -0.144 6.798 1.00 93.69 83 ARG A N 1
ATOM 632 C CA . ARG A 1 83 ? 3.503 0.756 7.821 1.00 93.69 83 ARG A CA 1
ATOM 633 C C . ARG A 1 83 ? 1.978 0.702 7.840 1.00 93.69 83 ARG A C 1
ATOM 635 O O . ARG A 1 83 ? 1.409 0.654 8.917 1.00 93.69 83 ARG A O 1
ATOM 642 N N . LEU A 1 84 ? 1.334 0.653 6.674 1.00 92.12 84 LEU A N 1
ATOM 643 C CA . LEU A 1 84 ? -0.122 0.559 6.575 1.00 92.12 84 LEU A CA 1
ATOM 644 C C . LEU A 1 84 ? -0.659 -0.762 7.156 1.00 92.12 84 LEU A C 1
ATOM 646 O O . LEU A 1 84 ? -1.655 -0.764 7.874 1.00 92.12 84 LEU A O 1
ATOM 650 N N . GLU A 1 85 ? 0.024 -1.875 6.876 1.00 91.25 85 GLU A N 1
ATOM 651 C CA . GLU A 1 85 ? -0.287 -3.187 7.458 1.00 91.25 85 GLU A CA 1
ATOM 652 C C . GLU A 1 85 ? -0.146 -3.156 8.991 1.00 91.25 85 GLU A C 1
ATOM 654 O O . GLU A 1 85 ? -1.037 -3.620 9.694 1.00 91.25 85 GLU A O 1
ATOM 659 N N . HIS A 1 86 ? 0.901 -2.514 9.519 1.00 93.31 86 HIS A N 1
ATOM 660 C CA . HIS A 1 86 ? 1.068 -2.326 10.964 1.00 93.31 86 HIS A CA 1
ATOM 661 C C . HIS A 1 86 ? -0.019 -1.433 11.579 1.00 93.31 86 HIS A C 1
ATOM 663 O O . HIS A 1 86 ? -0.564 -1.760 12.628 1.00 93.31 86 HIS A O 1
ATOM 669 N N . THR A 1 87 ? -0.384 -0.328 10.921 1.00 91.38 87 THR A N 1
ATOM 670 C CA . THR A 1 87 ? -1.445 0.572 11.398 1.00 91.38 87 THR A CA 1
ATOM 671 C C . THR A 1 87 ? -2.787 -0.148 11.525 1.00 91.38 87 THR A C 1
ATOM 673 O O . THR A 1 87 ? -3.544 0.144 12.447 1.00 91.38 87 THR A O 1
ATOM 676 N N . ARG A 1 88 ? -3.074 -1.128 10.658 1.00 90.38 88 ARG A N 1
ATOM 677 C CA . ARG A 1 88 ? -4.239 -2.010 10.821 1.00 90.38 88 ARG A CA 1
ATOM 678 C C . ARG A 1 88 ? -4.182 -2.781 12.131 1.00 90.38 88 ARG A C 1
ATOM 680 O O . ARG A 1 88 ? -5.135 -2.727 12.891 1.00 90.38 88 ARG A O 1
ATOM 687 N N . GLU A 1 89 ? -3.064 -3.445 12.414 1.00 91.69 89 GLU A N 1
ATOM 688 C CA . GLU A 1 89 ? -2.895 -4.200 13.661 1.00 91.69 89 GLU A CA 1
ATOM 689 C C . GLU A 1 89 ? -3.007 -3.302 14.903 1.00 91.69 89 GLU A C 1
ATOM 691 O O . GLU A 1 89 ? -3.493 -3.736 15.946 1.00 91.69 89 GLU A O 1
ATOM 696 N N . GLU A 1 90 ? -2.537 -2.056 14.817 1.00 91.38 90 GLU A N 1
ATOM 697 C CA . GLU A 1 90 ? -2.668 -1.070 15.894 1.00 91.38 90 GLU A CA 1
ATOM 698 C C . GLU A 1 90 ? -4.118 -0.633 16.104 1.00 91.38 90 GLU A C 1
ATOM 700 O O . GLU A 1 90 ? -4.551 -0.528 17.251 1.00 91.38 90 GLU A O 1
ATOM 705 N N . VAL A 1 91 ? -4.878 -0.421 15.026 1.00 88.69 91 VAL A N 1
ATOM 706 C CA . VAL A 1 91 ? -6.303 -0.089 15.131 1.00 88.69 91 VAL A CA 1
ATOM 707 C C . VAL A 1 91 ? -7.130 -1.268 15.616 1.00 88.69 91 VAL A C 1
ATOM 709 O O . VAL A 1 91 ? -7.984 -1.057 16.469 1.00 88.69 91 VAL A O 1
ATOM 712 N N . ASP A 1 92 ? -6.828 -2.493 15.184 1.00 88.56 92 ASP A N 1
ATOM 713 C CA . ASP A 1 92 ? -7.480 -3.699 15.703 1.00 88.56 92 ASP A CA 1
ATOM 714 C C . ASP A 1 92 ? -7.288 -3.801 17.233 1.00 88.56 92 ASP A C 1
ATOM 716 O O . ASP A 1 92 ? -8.247 -3.978 17.982 1.00 88.56 92 ASP A O 1
ATOM 720 N N . LYS A 1 93 ? -6.065 -3.570 17.731 1.00 88.88 93 LYS A N 1
ATOM 721 C CA . LYS A 1 93 ? -5.788 -3.539 19.181 1.00 88.88 93 LYS A CA 1
ATOM 722 C C . LYS A 1 93 ? -6.506 -2.393 19.894 1.00 88.88 93 LYS A C 1
ATOM 724 O O . LYS A 1 93 ? -7.001 -2.576 21.003 1.00 88.88 93 LYS A O 1
ATOM 729 N N . PHE A 1 94 ? -6.530 -1.206 19.291 1.00 85.69 94 PHE A N 1
ATOM 730 C CA . PHE A 1 94 ? -7.196 -0.036 19.862 1.00 85.69 94 PHE A CA 1
ATOM 731 C C . PHE A 1 94 ? -8.710 -0.259 19.993 1.00 85.69 94 PHE A C 1
ATOM 733 O O . PHE A 1 94 ? -9.281 0.024 21.046 1.00 85.69 94 PHE A O 1
ATOM 740 N N . ALA A 1 95 ? -9.335 -0.837 18.966 1.00 84.94 95 ALA A N 1
ATOM 741 C CA . ALA A 1 95 ? -10.735 -1.244 18.963 1.00 84.94 95 ALA A CA 1
ATOM 742 C C . ALA A 1 95 ? -11.049 -2.241 20.086 1.00 84.94 95 ALA A C 1
ATOM 744 O O . ALA A 1 95 ? -11.990 -2.043 20.857 1.00 84.94 95 ALA A O 1
ATOM 745 N N . ASP A 1 96 ? -10.218 -3.277 20.229 1.00 86.00 96 ASP A N 1
ATOM 746 C CA . ASP A 1 96 ? -10.364 -4.280 21.286 1.00 86.00 96 ASP A CA 1
ATOM 747 C C . ASP A 1 96 ? -10.289 -3.656 22.688 1.00 86.00 96 ASP A C 1
ATOM 749 O O . ASP A 1 96 ? -11.066 -4.020 23.573 1.00 86.00 96 ASP A O 1
ATOM 753 N N . MET A 1 97 ? -9.380 -2.696 22.895 1.00 85.81 97 MET A N 1
ATOM 754 C CA . MET A 1 97 ? -9.240 -1.978 24.167 1.00 85.81 97 MET A CA 1
ATOM 755 C C . MET A 1 97 ? -10.453 -1.088 24.476 1.00 85.81 97 MET A C 1
ATOM 757 O O . MET A 1 97 ? -10.906 -1.051 25.624 1.00 85.81 97 MET A O 1
ATOM 761 N N . MET A 1 98 ? -11.004 -0.392 23.477 1.00 80.88 98 MET A N 1
ATOM 762 C CA . MET A 1 98 ? -12.206 0.434 23.658 1.00 80.88 98 MET A CA 1
ATOM 763 C C . MET A 1 98 ? -13.432 -0.417 24.002 1.00 80.88 98 MET A C 1
ATOM 765 O O . MET A 1 98 ? -14.167 -0.091 24.933 1.00 80.88 98 MET A O 1
ATOM 769 N N . ASN A 1 99 ? -13.604 -1.556 23.327 1.00 77.31 99 ASN A N 1
ATOM 770 C CA . ASN A 1 99 ? -14.706 -2.481 23.594 1.00 77.31 99 ASN A CA 1
ATOM 771 C C . ASN A 1 99 ? -14.657 -3.086 25.006 1.00 77.31 99 ASN A C 1
ATOM 773 O O . ASN A 1 99 ? -15.704 -3.359 25.587 1.00 77.31 99 ASN A O 1
ATOM 777 N N . GLN A 1 100 ? -13.460 -3.282 25.569 1.00 76.19 100 GLN A N 1
ATOM 778 C CA . GLN A 1 100 ? -13.286 -3.762 26.946 1.00 76.19 100 GLN A CA 1
ATOM 779 C C . GLN A 1 100 ? -13.584 -2.673 27.983 1.00 76.19 100 GLN A C 1
ATOM 781 O O . GLN A 1 100 ? -14.168 -2.966 29.019 1.00 76.19 100 GLN A O 1
ATOM 786 N N . THR A 1 101 ? -13.220 -1.420 27.700 1.00 67.00 101 THR A N 1
ATOM 787 C CA . THR A 1 101 ? -13.375 -0.305 28.653 1.00 67.00 101 THR A CA 1
ATOM 788 C C . THR A 1 101 ? -14.810 0.238 28.696 1.00 67.00 101 THR A C 1
ATOM 790 O O . THR A 1 101 ? -15.223 0.791 29.706 1.00 67.00 101 THR A O 1
ATOM 793 N N . GLY A 1 102 ? -15.596 0.061 27.627 1.00 60.69 102 GLY A N 1
ATOM 794 C CA . GLY A 1 102 ? -17.020 0.425 27.592 1.00 60.69 102 GLY A CA 1
ATOM 795 C C . GLY A 1 102 ? -17.975 -0.592 28.240 1.00 60.69 102 GLY A C 1
ATOM 796 O O . GLY A 1 102 ? -19.186 -0.374 28.205 1.00 60.69 102 GLY A O 1
ATOM 797 N N . GLN A 1 103 ? -17.462 -1.712 28.772 1.00 52.97 103 GLN A N 1
ATOM 798 C CA . GLN A 1 103 ? -18.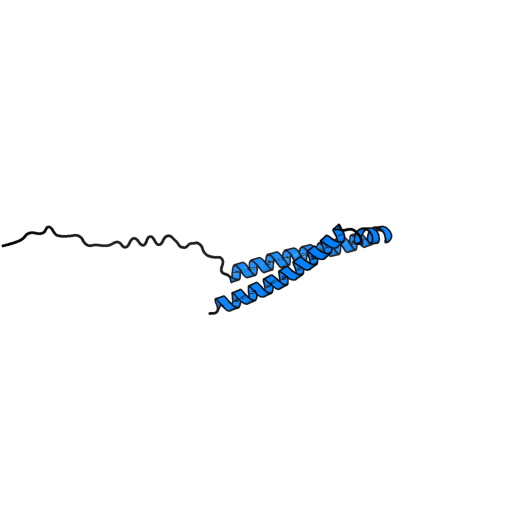245 -2.764 29.444 1.00 52.97 103 GLN A CA 1
ATOM 799 C C . GLN A 1 103 ? -18.133 -2.751 30.984 1.00 52.97 103 GLN A C 1
ATOM 801 O O . GLN A 1 103 ? -18.857 -3.517 31.625 1.00 52.97 103 GLN A O 1
ATOM 806 N N . ASP A 1 104 ? -17.289 -1.883 31.557 1.00 44.94 104 ASP A N 1
ATOM 807 C CA . ASP A 1 104 ? -17.169 -1.608 33.003 1.00 44.94 104 ASP A CA 1
ATOM 808 C C . ASP A 1 104 ? -17.920 -0.320 33.401 1.00 44.94 104 ASP A C 1
ATOM 810 O O . ASP A 1 104 ? -18.456 -0.271 34.536 1.00 44.94 104 ASP A O 1
#

Foldseek 3Di:
DDDDDDDDDDDDDPPPPPVPPPPPPCQLLNVLVVQLVVLVVVLVVLVVVVVVLVVVCVVDDPVVNVVVCPDPVVVVSVVVNVVSVVSNVVSVVVNVVSVVVVVD

Sequence (104 aa):
MAGDSPPLNDDHHMTDNQTDSRGAGTSDSDQSELAHSIIESLLDHTRVVSDLIALMAQALDQDTTKALTQTPQWQAYLESRRRLEHTREEVDKFADMMNQTGQD

Radius of gyration: 31.17 Å; chains: 1; bounding box: 61×54×91 Å